Protein AF-A0A259LJP7-F1 (afdb_monomer_lite)

Sequence (75 aa):
MKKRRNHDAGFKARVALEALKGERTVSELAAEYGVH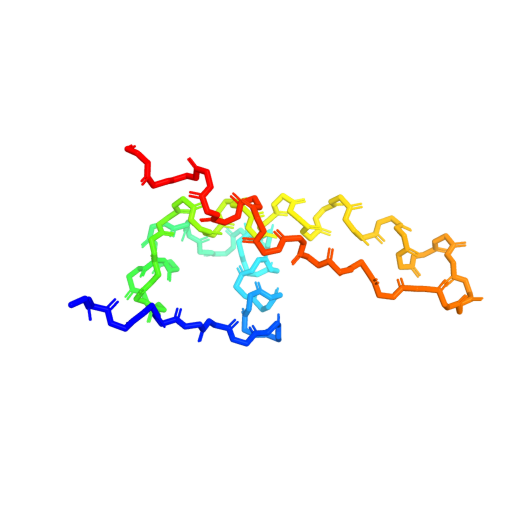PTMIHQWKKALLEGAADIFERGGKRAPEIDEDTVRSLHA

Secondary structure (DSSP, 8-state):
-----PPPHHHHHHHHHHHHH-SS-HHHHHHHHT--HHHHHHHHHHHHHHHHHHHH-SS-------TTHHHHT--

Structure (mmCIF, N/CA/C/O backbone):
data_AF-A0A259LJP7-F1
#
_entry.id   AF-A0A259LJP7-F1
#
loop_
_atom_site.group_PDB
_atom_site.id
_atom_site.type_symbol
_atom_site.label_atom_id
_atom_site.label_alt_id
_atom_site.label_comp_id
_atom_site.label_asym_id
_atom_site.label_entity_id
_atom_site.label_seq_id
_atom_site.pdbx_PDB_ins_code
_atom_site.Cartn_x
_atom_site.Cartn_y
_atom_site.Cartn_z
_atom_site.occupancy
_atom_site.B_iso_or_equiv
_atom_site.auth_seq_id
_atom_site.auth_comp_id
_atom_site.auth_asym_id
_atom_site.auth_atom_id
_atom_site.pdbx_PDB_model_num
ATOM 1 N N . MET A 1 1 ? 12.115 16.362 17.928 1.00 48.78 1 MET A N 1
ATOM 2 C CA . MET A 1 1 ? 11.679 15.836 16.613 1.00 48.78 1 MET A CA 1
ATOM 3 C C . MET A 1 1 ? 11.601 14.317 16.695 1.00 48.78 1 MET A C 1
ATOM 5 O O . MET A 1 1 ? 12.610 13.689 16.992 1.00 48.78 1 MET A O 1
ATOM 9 N N . LYS A 1 2 ? 10.411 13.722 16.534 1.00 48.69 2 LYS A N 1
ATOM 10 C CA . LYS A 1 2 ? 10.228 12.261 16.592 1.00 48.69 2 LYS A CA 1
ATOM 11 C C . LYS A 1 2 ? 10.893 11.653 15.353 1.00 48.69 2 LYS A C 1
ATOM 13 O O . LYS A 1 2 ? 10.527 12.005 14.235 1.00 48.69 2 LYS A O 1
ATOM 18 N N . LYS A 1 3 ? 11.915 10.817 15.552 1.00 52.66 3 LYS A N 1
ATOM 19 C CA . LYS A 1 3 ? 12.678 10.168 14.474 1.00 52.66 3 LYS A CA 1
ATOM 20 C C . LYS A 1 3 ? 11.687 9.392 13.597 1.00 52.66 3 LYS A C 1
ATOM 22 O O . LYS A 1 3 ? 10.999 8.503 14.102 1.00 52.66 3 LYS A O 1
ATOM 27 N N . ARG A 1 4 ? 11.540 9.787 12.328 1.00 57.78 4 ARG A N 1
ATOM 28 C CA . ARG A 1 4 ? 10.647 9.107 11.380 1.00 57.78 4 ARG A CA 1
ATOM 29 C C . ARG A 1 4 ? 11.110 7.653 11.276 1.00 57.78 4 ARG A C 1
ATOM 31 O O . ARG A 1 4 ? 12.289 7.403 11.033 1.00 57.78 4 ARG A O 1
ATOM 38 N N . ARG A 1 5 ? 10.211 6.698 11.530 1.00 62.06 5 ARG A N 1
ATOM 39 C CA . ARG A 1 5 ? 10.498 5.276 11.308 1.00 62.06 5 ARG A CA 1
ATOM 40 C C . ARG A 1 5 ? 10.519 5.067 9.797 1.00 62.06 5 ARG A C 1
ATOM 42 O O . ARG A 1 5 ? 9.463 5.007 9.174 1.00 62.06 5 ARG A O 1
ATOM 49 N N . ASN A 1 6 ? 11.712 5.031 9.208 1.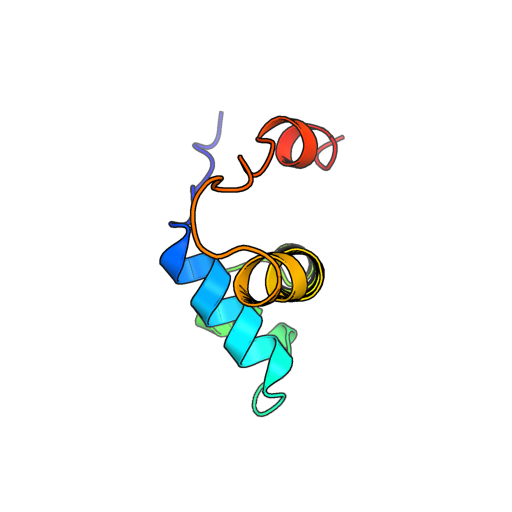00 67.62 6 ASN A N 1
ATOM 50 C CA . ASN A 1 6 ? 11.858 4.616 7.819 1.00 67.6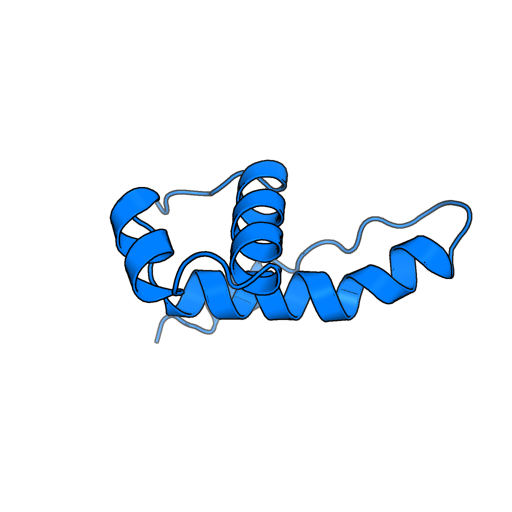2 6 ASN A CA 1
ATOM 51 C C . ASN A 1 6 ? 11.602 3.110 7.741 1.00 67.62 6 ASN A C 1
ATOM 53 O O . ASN A 1 6 ? 12.196 2.336 8.486 1.00 67.62 6 ASN A O 1
ATOM 57 N N . HIS A 1 7 ? 10.690 2.721 6.855 1.00 76.19 7 HIS A N 1
ATOM 58 C CA . HIS A 1 7 ? 10.450 1.325 6.511 1.00 76.19 7 HIS A CA 1
ATOM 59 C C . HIS A 1 7 ? 11.279 0.967 5.278 1.00 76.19 7 HIS A C 1
ATOM 61 O O . HIS A 1 7 ? 11.259 1.714 4.293 1.00 76.19 7 HIS A O 1
ATOM 67 N N . ASP A 1 8 ? 11.967 -0.172 5.321 1.00 79.75 8 ASP A N 1
ATOM 68 C CA . ASP A 1 8 ? 12.735 -0.696 4.192 1.00 79.75 8 ASP A CA 1
ATOM 69 C C . ASP A 1 8 ? 11.856 -0.938 2.960 1.00 79.75 8 ASP A C 1
ATOM 71 O O . ASP A 1 8 ? 10.685 -1.314 3.068 1.00 79.75 8 ASP A O 1
ATOM 75 N N . ALA A 1 9 ? 12.430 -0.770 1.766 1.00 78.56 9 ALA A N 1
ATOM 76 C CA . ALA A 1 9 ? 11.715 -0.957 0.501 1.00 78.56 9 ALA A CA 1
ATOM 77 C C . ALA A 1 9 ? 11.079 -2.357 0.385 1.00 78.56 9 ALA A C 1
ATOM 79 O O . ALA A 1 9 ? 9.932 -2.484 -0.043 1.00 78.56 9 ALA A O 1
ATOM 80 N N . GLY A 1 10 ? 11.777 -3.398 0.856 1.00 80.25 10 GLY A N 1
ATOM 81 C CA . GLY A 1 10 ? 11.250 -4.767 0.883 1.00 80.25 10 GLY A CA 1
ATOM 82 C C . GLY A 1 10 ? 10.051 -4.941 1.820 1.00 80.25 10 GLY A C 1
ATOM 83 O O . GLY A 1 10 ? 9.129 -5.695 1.511 1.00 80.25 10 GLY A O 1
ATOM 84 N N . PHE A 1 11 ? 10.018 -4.205 2.933 1.00 85.31 11 PHE A N 1
ATOM 85 C CA . PHE A 1 11 ? 8.885 -4.218 3.854 1.00 85.31 11 PHE A CA 1
ATOM 86 C C . PHE A 1 11 ? 7.656 -3.556 3.226 1.00 85.31 11 PHE A C 1
ATOM 88 O O . PHE A 1 11 ? 6.571 -4.134 3.240 1.00 85.31 11 PHE A O 1
ATOM 95 N N . LYS A 1 12 ? 7.840 -2.387 2.599 1.00 85.94 12 LYS A N 1
ATOM 96 C CA . LYS A 1 12 ? 6.767 -1.679 1.882 1.00 85.94 12 LYS A CA 1
ATOM 97 C C . LYS A 1 12 ? 6.164 -2.547 0.775 1.00 85.94 12 LYS A C 1
ATOM 99 O O . LYS A 1 12 ? 4.945 -2.655 0.688 1.00 85.94 12 LYS A O 1
ATOM 104 N N . ALA A 1 13 ? 7.012 -3.207 -0.019 1.00 83.50 13 ALA A N 1
ATOM 105 C CA . ALA A 1 13 ? 6.577 -4.101 -1.091 1.00 83.50 13 ALA A CA 1
ATOM 106 C C . ALA A 1 13 ? 5.789 -5.309 -0.558 1.00 83.50 13 ALA A C 1
ATOM 108 O O . ALA A 1 13 ? 4.738 -5.637 -1.103 1.00 83.50 13 ALA A O 1
ATOM 109 N N . ARG A 1 14 ? 6.245 -5.935 0.538 1.00 87.25 14 ARG A N 1
ATOM 110 C CA . ARG A 1 14 ? 5.536 -7.060 1.168 1.00 87.25 14 ARG A CA 1
ATOM 111 C C . ARG A 1 14 ? 4.145 -6.655 1.651 1.00 87.25 14 ARG A C 1
ATOM 113 O O . ARG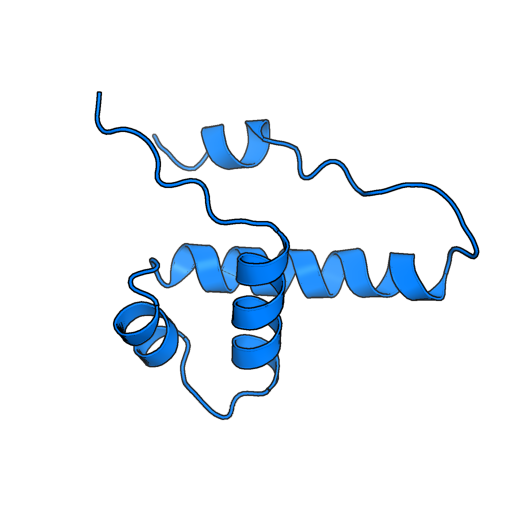 A 1 14 ? 3.173 -7.316 1.308 1.00 87.25 14 ARG A O 1
ATOM 120 N N . VAL A 1 15 ? 4.048 -5.549 2.387 1.00 87.88 15 VAL A N 1
ATOM 121 C CA . VAL A 1 15 ? 2.765 -5.058 2.912 1.00 87.88 15 VAL A CA 1
ATOM 122 C C . VAL A 1 15 ? 1.824 -4.639 1.774 1.00 87.88 15 VAL A C 1
ATOM 124 O O . VAL A 1 15 ? 0.630 -4.923 1.824 1.00 87.88 15 VAL A O 1
ATOM 127 N N . ALA A 1 16 ? 2.350 -4.020 0.712 1.00 86.44 16 ALA A N 1
ATOM 128 C CA . ALA A 1 16 ? 1.573 -3.669 -0.475 1.00 86.44 16 ALA A CA 1
ATOM 129 C C . ALA A 1 16 ? 1.038 -4.900 -1.225 1.00 86.44 16 ALA A C 1
ATOM 131 O O . ALA A 1 16 ? -0.122 -4.901 -1.638 1.00 86.44 16 ALA A O 1
ATOM 132 N N . LEU A 1 17 ? 1.849 -5.955 -1.370 1.00 88.19 17 LEU A N 1
ATOM 133 C CA . LEU A 1 17 ? 1.425 -7.224 -1.971 1.00 88.19 17 LEU A CA 1
ATOM 134 C C . LEU A 1 17 ? 0.326 -7.897 -1.152 1.00 88.19 17 LEU A C 1
ATOM 136 O O . LEU A 1 17 ? -0.650 -8.390 -1.708 1.00 88.19 17 LEU A O 1
ATOM 140 N N . GLU A 1 18 ? 0.446 -7.880 0.168 1.00 87.44 18 GLU A N 1
ATOM 141 C CA . GLU A 1 18 ? -0.552 -8.466 1.058 1.00 87.44 18 GLU A CA 1
ATOM 142 C C . GLU A 1 18 ? -1.885 -7.709 1.008 1.00 87.44 18 GLU A C 1
ATOM 144 O O . GLU A 1 18 ? -2.954 -8.311 0.898 1.00 87.44 18 GLU A O 1
ATOM 149 N N . ALA A 1 19 ? -1.812 -6.377 0.948 1.00 87.06 19 ALA A N 1
ATOM 150 C CA . ALA A 1 19 ? -2.964 -5.508 0.733 1.00 87.06 19 ALA A CA 1
ATOM 151 C C . ALA A 1 19 ? -3.583 -5.641 -0.676 1.00 87.06 19 ALA A C 1
ATOM 153 O O . ALA A 1 19 ? -4.739 -5.253 -0.887 1.00 87.06 19 ALA A O 1
ATOM 154 N N . LEU A 1 20 ? -2.831 -6.136 -1.666 1.00 83.88 20 LEU A N 1
ATOM 155 C CA . LEU A 1 20 ? -3.344 -6.494 -2.994 1.00 83.88 20 LEU A CA 1
ATOM 156 C C . LEU A 1 20 ? -4.003 -7.869 -3.000 1.00 83.88 20 LEU A C 1
ATOM 158 O O . LEU A 1 20 ? -5.044 -8.025 -3.630 1.00 83.88 20 LEU A O 1
ATOM 162 N N . LYS A 1 21 ? -3.418 -8.834 -2.284 1.00 87.25 21 LYS A N 1
ATOM 163 C CA . LYS A 1 21 ? -3.926 -10.204 -2.178 1.00 87.25 21 LYS A CA 1
ATOM 164 C C . LYS A 1 21 ? -5.325 -10.250 -1.558 1.00 87.25 21 LYS A C 1
ATOM 166 O O . LYS A 1 21 ? -6.114 -11.117 -1.910 1.00 87.25 21 LYS A O 1
ATOM 171 N N . GLY A 1 22 ? -5.639 -9.304 -0.668 1.00 84.19 22 GLY A N 1
ATOM 172 C CA . GLY A 1 22 ? -6.988 -9.117 -0.124 1.00 84.19 22 GLY A CA 1
ATOM 173 C C . GLY A 1 22 ? -7.405 -10.154 0.922 1.00 84.19 22 GLY A C 1
ATOM 174 O O . GLY A 1 22 ? -8.558 -10.163 1.332 1.00 84.19 22 GLY A O 1
ATOM 175 N N . GLU A 1 23 ? -6.478 -11.001 1.377 1.00 85.38 23 GLU A N 1
ATOM 176 C CA . GLU A 1 23 ? -6.712 -11.968 2.463 1.00 85.38 23 GLU A CA 1
ATOM 177 C C . GLU A 1 23 ? -6.875 -11.295 3.830 1.00 85.38 23 GLU A C 1
ATOM 179 O O . GLU A 1 23 ? -7.493 -11.859 4.727 1.00 85.38 23 GLU A O 1
ATOM 184 N N . ARG A 1 24 ? -6.305 -10.097 3.986 1.00 84.69 24 ARG A N 1
ATOM 185 C CA . ARG A 1 24 ? -6.388 -9.262 5.185 1.00 84.69 24 ARG A CA 1
ATOM 186 C C . ARG A 1 24 ? -6.785 -7.851 4.788 1.00 84.69 24 ARG A C 1
ATOM 188 O O . ARG A 1 24 ? -6.363 -7.334 3.749 1.00 84.69 24 ARG A O 1
ATOM 195 N N . THR A 1 2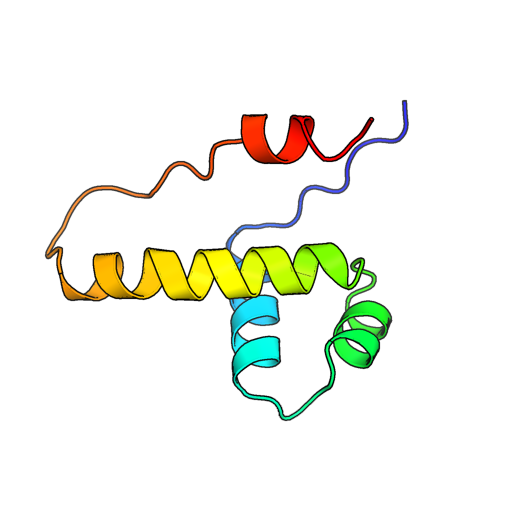5 ? -7.602 -7.217 5.617 1.00 88.44 25 THR A N 1
ATOM 196 C CA . THR A 1 25 ? -7.992 -5.824 5.421 1.00 88.44 25 THR A CA 1
ATOM 197 C C . THR A 1 25 ? -6.816 -4.895 5.712 1.00 88.44 25 THR A C 1
ATOM 199 O O . THR A 1 25 ? -5.919 -5.202 6.496 1.00 88.44 25 THR A O 1
ATOM 202 N N . VAL A 1 26 ? -6.830 -3.704 5.113 1.00 85.00 26 VAL A N 1
ATOM 203 C CA . VAL A 1 26 ? -5.792 -2.689 5.361 1.00 85.00 26 VAL A CA 1
ATOM 204 C C . VAL A 1 26 ? -5.708 -2.316 6.846 1.00 85.00 26 VAL A C 1
ATOM 206 O O . VAL A 1 26 ? -4.620 -2.040 7.344 1.00 85.00 26 VAL A O 1
ATOM 209 N N . SER A 1 27 ? -6.832 -2.346 7.563 1.00 84.38 27 SER A N 1
ATOM 210 C CA . SER A 1 27 ? -6.888 -2.070 9.001 1.00 84.38 27 SER A CA 1
ATOM 211 C C . SER A 1 27 ? -6.224 -3.162 9.843 1.00 84.38 27 SER A C 1
ATOM 213 O O . SER A 1 27 ? -5.542 -2.848 10.815 1.00 84.38 27 SER A O 1
ATOM 215 N N . GLU A 1 28 ? -6.372 -4.432 9.465 1.00 88.12 28 GLU A N 1
ATOM 216 C CA . GLU A 1 28 ? -5.691 -5.547 10.135 1.00 88.12 28 GLU A CA 1
ATOM 217 C C . GLU A 1 28 ? -4.187 -5.506 9.869 1.00 88.12 28 GLU A C 1
ATOM 219 O O . GLU A 1 28 ? -3.397 -5.589 10.805 1.00 88.12 28 GLU A O 1
ATOM 224 N N . LEU A 1 29 ? -3.788 -5.257 8.617 1.00 87.44 29 LEU A N 1
ATOM 225 C CA . LEU A 1 29 ? -2.384 -5.065 8.246 1.00 87.44 29 LEU A CA 1
ATOM 226 C C . LEU A 1 29 ? -1.767 -3.871 8.985 1.00 87.44 29 LEU A C 1
ATOM 228 O O . LEU A 1 29 ? -0.628 -3.934 9.442 1.00 87.44 29 LEU A O 1
ATOM 232 N N . ALA A 1 30 ? -2.520 -2.784 9.143 1.00 85.19 30 ALA A N 1
ATOM 233 C CA . ALA A 1 30 ? -2.095 -1.620 9.909 1.00 85.19 30 ALA A CA 1
ATOM 234 C C . ALA A 1 30 ? -1.824 -1.963 11.380 1.00 85.19 30 ALA A C 1
ATOM 236 O O . ALA A 1 30 ? -0.806 -1.541 11.933 1.00 85.19 30 ALA A O 1
ATOM 237 N N . ALA A 1 31 ? -2.712 -2.745 11.999 1.00 87.12 31 ALA A N 1
ATOM 238 C CA . ALA A 1 31 ? -2.572 -3.183 13.382 1.00 87.12 31 ALA A CA 1
ATOM 239 C C . ALA A 1 31 ? -1.412 -4.177 13.563 1.00 87.12 31 ALA A C 1
ATOM 241 O O . ALA A 1 31 ? -0.621 -4.026 14.491 1.00 87.12 31 ALA A O 1
ATOM 242 N N . GLU A 1 32 ? -1.273 -5.146 12.659 1.00 88.62 32 GLU A N 1
ATOM 243 C CA . GLU A 1 32 ? -0.243 -6.189 12.709 1.00 88.62 32 GLU A CA 1
ATOM 244 C C . GLU A 1 32 ? 1.164 -5.624 12.489 1.00 88.62 32 GLU A C 1
ATOM 246 O O . GLU A 1 32 ? 2.097 -5.924 13.234 1.00 88.62 32 GLU A O 1
ATOM 251 N N . TYR A 1 33 ? 1.317 -4.756 11.489 1.00 84.44 33 TYR A N 1
ATOM 252 C CA . TYR A 1 33 ? 2.606 -4.176 11.121 1.00 84.44 33 TYR A CA 1
ATOM 253 C C . TYR A 1 33 ? 2.917 -2.862 11.852 1.00 84.44 33 TYR A C 1
ATOM 255 O O . TYR A 1 33 ? 4.028 -2.335 11.731 1.00 84.44 33 TYR A O 1
ATOM 263 N N . GLY A 1 34 ? 1.963 -2.319 12.616 1.00 84.25 34 GLY A N 1
ATOM 264 C CA . GLY A 1 34 ? 2.095 -1.033 13.306 1.00 84.25 34 GLY A CA 1
ATOM 265 C C . GLY A 1 34 ? 2.271 0.145 12.342 1.00 84.25 34 GLY A C 1
ATOM 266 O O . GLY A 1 34 ? 3.014 1.085 12.639 1.00 84.25 34 GLY A O 1
ATOM 267 N N . VAL A 1 35 ? 1.635 0.066 11.172 1.00 85.00 35 VAL A N 1
ATOM 268 C CA . VAL A 1 35 ? 1.716 1.039 10.073 1.00 85.00 35 VAL A CA 1
ATOM 269 C C . VAL A 1 35 ? 0.372 1.741 9.927 1.00 85.00 35 VAL A C 1
ATOM 271 O O . VAL A 1 35 ? -0.672 1.126 10.082 1.00 85.00 35 VAL A O 1
ATOM 274 N N . HIS A 1 36 ? 0.362 3.031 9.594 1.00 85.38 36 HIS A N 1
ATOM 275 C CA . HIS A 1 36 ? -0.899 3.736 9.370 1.00 85.38 36 HIS A CA 1
ATOM 276 C C . HIS A 1 36 ? -1.602 3.234 8.087 1.00 85.38 36 HIS A C 1
ATOM 278 O O . HIS A 1 36 ? -0.934 3.143 7.052 1.00 85.38 36 HIS A O 1
ATOM 284 N N . PRO A 1 37 ? -2.932 2.997 8.081 1.00 85.19 37 PRO A N 1
ATOM 285 C CA . PRO A 1 37 ? -3.679 2.530 6.901 1.00 85.19 37 PRO A CA 1
ATOM 286 C C . PRO A 1 37 ? -3.399 3.332 5.620 1.00 85.19 37 PRO A C 1
ATOM 288 O O . PRO A 1 37 ? -3.213 2.771 4.541 1.00 85.19 37 PRO A O 1
ATOM 291 N N . THR A 1 38 ? -3.278 4.656 5.741 1.00 86.75 38 THR A N 1
ATOM 292 C CA . THR A 1 38 ? -2.927 5.558 4.629 1.00 86.75 38 THR A CA 1
ATOM 293 C C . THR A 1 38 ? -1.604 5.191 3.951 1.00 86.75 38 THR A C 1
ATOM 295 O O . THR A 1 38 ? -1.514 5.248 2.728 1.00 86.75 38 THR A O 1
ATOM 298 N N . MET A 1 39 ? -0.586 4.774 4.712 1.00 85.25 39 MET A N 1
ATOM 299 C CA . MET A 1 39 ? 0.709 4.375 4.148 1.00 85.25 39 MET A CA 1
ATOM 300 C C . MET A 1 39 ? 0.589 3.073 3.355 1.00 85.25 39 MET A C 1
ATOM 302 O O . MET A 1 39 ? 1.198 2.936 2.299 1.00 85.25 39 MET A O 1
ATOM 306 N N . ILE A 1 40 ? -0.245 2.142 3.819 1.00 86.81 40 ILE A N 1
ATOM 307 C CA . ILE A 1 40 ? -0.504 0.881 3.118 1.00 86.81 40 ILE A CA 1
ATOM 308 C C . ILE A 1 40 ? -1.204 1.152 1.781 1.00 86.81 40 ILE A C 1
ATOM 310 O O . ILE A 1 40 ? -0.812 0.590 0.760 1.00 86.81 40 ILE A O 1
ATOM 314 N N . HIS A 1 41 ? -2.180 2.066 1.751 1.00 85.69 41 HIS A N 1
ATOM 315 C CA . HIS A 1 41 ? -2.810 2.501 0.500 1.00 85.69 41 HIS A CA 1
ATOM 316 C C . HIS A 1 41 ? -1.812 3.150 -0.467 1.00 85.69 41 HIS A C 1
ATOM 318 O O . HIS A 1 41 ? -1.848 2.866 -1.664 1.00 85.69 41 HIS A O 1
ATOM 324 N N . GLN A 1 42 ? -0.898 3.979 0.040 1.00 85.19 42 GLN A N 1
ATOM 325 C CA . GLN A 1 42 ? 0.155 4.590 -0.773 1.00 85.19 42 GLN A CA 1
ATOM 326 C C . GLN A 1 42 ? 1.110 3.549 -1.355 1.00 85.19 42 GLN A C 1
ATOM 328 O O . GLN A 1 42 ? 1.401 3.594 -2.545 1.00 85.19 42 GLN A O 1
ATOM 333 N N . TRP A 1 43 ? 1.566 2.584 -0.553 1.00 88.31 43 TRP A N 1
ATOM 334 C CA . TRP A 1 43 ? 2.453 1.527 -1.040 1.00 88.31 43 TRP A CA 1
ATOM 335 C C . TRP A 1 43 ? 1.749 0.610 -2.037 1.00 88.31 43 TRP A C 1
ATOM 337 O O . TRP A 1 43 ? 2.352 0.228 -3.033 1.00 88.31 43 TRP A O 1
ATOM 347 N N . LYS A 1 44 ? 0.462 0.316 -1.822 1.00 85.31 44 LYS A N 1
ATOM 348 C CA . LYS A 1 44 ? -0.376 -0.411 -2.782 1.00 85.31 44 LYS A CA 1
ATOM 349 C C . LYS A 1 44 ? -0.447 0.313 -4.128 1.00 85.31 44 LYS A C 1
ATOM 351 O O . LYS A 1 44 ? -0.279 -0.323 -5.162 1.00 85.31 44 LYS A O 1
ATOM 356 N N . LYS A 1 45 ? -0.658 1.632 -4.116 1.00 84.81 45 LYS A N 1
ATOM 357 C CA . LYS A 1 45 ? -0.686 2.456 -5.331 1.00 84.81 45 LYS A CA 1
ATOM 358 C C . LYS A 1 45 ? 0.677 2.491 -6.028 1.00 84.81 45 LYS A C 1
ATOM 360 O O . LYS A 1 45 ? 0.743 2.195 -7.213 1.00 84.81 45 LYS A O 1
ATOM 365 N N . ALA A 1 46 ? 1.751 2.749 -5.282 1.00 82.56 46 ALA A N 1
ATOM 366 C CA . ALA A 1 46 ? 3.113 2.773 -5.817 1.00 82.56 46 ALA A CA 1
ATOM 367 C C . ALA A 1 46 ? 3.527 1.426 -6.43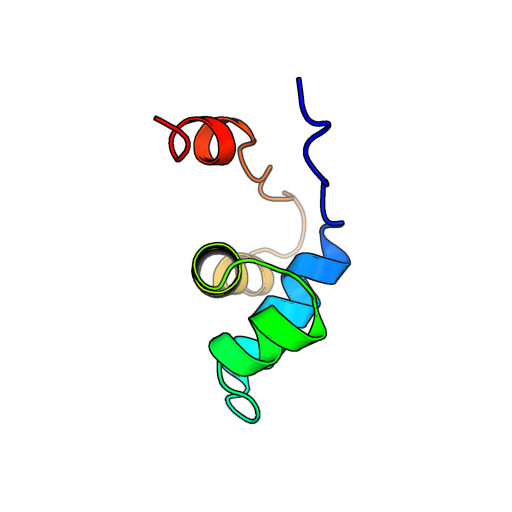0 1.00 82.56 46 ALA A C 1
ATOM 369 O O . ALA A 1 46 ? 4.196 1.389 -7.458 1.00 82.56 46 ALA A O 1
ATOM 370 N N . LEU A 1 47 ? 3.105 0.313 -5.822 1.00 84.06 47 LEU A N 1
ATOM 371 C CA . LEU A 1 47 ? 3.351 -1.020 -6.357 1.00 84.06 47 LEU A CA 1
ATOM 372 C C . LEU A 1 47 ? 2.585 -1.260 -7.662 1.00 84.06 47 LEU A C 1
ATOM 374 O O . LEU A 1 47 ? 3.151 -1.841 -8.575 1.00 84.06 47 LEU A O 1
ATOM 378 N N . LEU A 1 48 ? 1.328 -0.819 -7.765 1.00 82.88 48 LEU A N 1
ATOM 379 C CA . LEU A 1 48 ? 0.539 -0.950 -8.996 1.00 82.88 48 LEU A CA 1
ATOM 380 C C . LEU A 1 48 ? 1.094 -0.090 -10.136 1.00 82.88 48 LEU A C 1
ATOM 382 O O . LEU A 1 48 ? 1.182 -0.568 -11.262 1.00 82.88 48 LEU A O 1
ATOM 386 N N . GLU A 1 49 ? 1.480 1.151 -9.841 1.00 83.31 49 GLU A N 1
ATOM 387 C CA . GLU A 1 49 ? 2.051 2.077 -10.826 1.00 83.31 49 GLU A CA 1
ATOM 388 C C . GLU A 1 49 ? 3.428 1.597 -11.300 1.00 83.31 49 GLU A C 1
ATOM 390 O O . GLU A 1 49 ? 3.664 1.527 -12.500 1.00 83.31 49 GLU A O 1
ATOM 395 N N . GLY A 1 50 ? 4.299 1.168 -10.381 1.00 77.81 50 GLY A N 1
ATOM 396 C CA . GLY A 1 50 ? 5.630 0.658 -10.719 1.00 77.81 50 GLY A CA 1
ATOM 397 C C . GLY A 1 50 ? 5.666 -0.796 -11.204 1.00 77.81 50 GLY A C 1
ATOM 398 O O . GLY A 1 50 ? 6.716 -1.254 -11.648 1.00 77.81 50 GLY A O 1
ATOM 399 N N . ALA A 1 51 ? 4.567 -1.556 -11.117 1.00 75.94 51 ALA A N 1
ATOM 400 C CA . ALA A 1 51 ? 4.543 -2.948 -11.572 1.00 75.94 51 ALA A CA 1
ATOM 401 C C . ALA A 1 51 ? 4.671 -3.056 -13.094 1.00 75.94 51 ALA A C 1
ATOM 403 O O . ALA A 1 51 ? 5.337 -3.969 -13.575 1.00 75.94 51 ALA A O 1
ATOM 404 N N . ALA A 1 52 ? 4.065 -2.132 -13.846 1.00 70.00 52 ALA A N 1
ATOM 405 C CA . ALA A 1 52 ? 4.160 -2.114 -15.304 1.00 70.00 52 ALA A CA 1
ATOM 406 C C . ALA A 1 52 ? 5.611 -1.902 -15.768 1.00 70.00 52 ALA A C 1
ATOM 408 O O . ALA A 1 52 ? 6.095 -2.661 -16.607 1.00 70.00 52 ALA A O 1
ATOM 409 N N . ASP A 1 53 ? 6.341 -0.978 -15.131 1.00 68.81 53 ASP A N 1
ATOM 410 C CA . ASP A 1 53 ? 7.761 -0.719 -15.404 1.00 68.81 53 ASP A CA 1
ATOM 411 C C . ASP A 1 53 ? 8.655 -1.961 -15.236 1.00 68.81 53 ASP A C 1
ATOM 413 O O . ASP A 1 53 ? 9.643 -2.117 -15.960 1.00 68.81 53 ASP A O 1
ATOM 417 N N . ILE A 1 54 ? 8.316 -2.870 -14.309 1.00 71.50 54 ILE A N 1
ATOM 418 C CA . ILE A 1 54 ? 9.062 -4.124 -14.089 1.00 71.50 54 ILE A CA 1
ATOM 419 C C . ILE A 1 54 ? 8.972 -5.044 -15.315 1.00 71.50 54 ILE A C 1
ATOM 421 O O . ILE A 1 54 ? 9.943 -5.729 -15.637 1.00 71.50 54 ILE A O 1
ATOM 425 N N . PHE A 1 55 ? 7.826 -5.062 -16.001 1.00 68.50 55 PHE A N 1
ATOM 426 C CA . PHE A 1 55 ? 7.590 -5.921 -17.164 1.00 68.50 55 PHE A CA 1
ATOM 427 C C . PHE A 1 55 ? 7.890 -5.231 -18.502 1.00 68.50 55 PHE A C 1
ATOM 429 O O . PHE A 1 55 ? 8.184 -5.921 -19.476 1.00 68.50 55 PHE A O 1
ATOM 436 N N . GLU A 1 56 ? 7.870 -3.895 -18.562 1.00 69.75 56 GLU A N 1
ATOM 437 C CA . GLU A 1 56 ? 8.227 -3.129 -19.765 1.00 69.75 56 GLU A CA 1
ATOM 438 C C . GLU A 1 56 ? 9.742 -3.007 -19.977 1.00 69.75 56 GLU A C 1
ATOM 440 O O . GLU A 1 56 ? 10.201 -2.914 -21.118 1.00 69.75 56 GLU A O 1
ATOM 445 N N . ARG A 1 57 ? 10.550 -3.011 -18.906 1.00 54.50 57 ARG A N 1
ATOM 446 C CA . ARG A 1 57 ? 11.967 -2.647 -19.009 1.00 54.50 57 ARG A CA 1
ATOM 447 C C . ARG A 1 57 ? 12.906 -3.770 -18.591 1.00 54.50 57 ARG A C 1
ATOM 449 O O . ARG A 1 57 ? 13.290 -3.911 -17.431 1.00 54.50 57 ARG A O 1
ATOM 456 N N . GLY A 1 58 ? 13.400 -4.496 -19.594 1.00 52.47 58 GLY A N 1
ATOM 457 C CA . GLY A 1 58 ? 14.641 -5.262 -19.504 1.00 52.47 58 GLY A CA 1
ATOM 458 C C . GLY A 1 58 ? 15.832 -4.351 -19.180 1.00 52.47 58 GLY A C 1
ATOM 459 O O . GLY A 1 58 ? 16.553 -3.915 -20.069 1.00 52.47 58 GLY A O 1
ATOM 460 N N . GLY A 1 59 ? 16.040 -4.068 -17.893 1.00 56.16 59 GLY A N 1
ATOM 461 C CA . GLY A 1 59 ? 17.232 -3.415 -17.359 1.00 56.16 59 GLY A CA 1
ATOM 462 C C . GLY A 1 59 ? 17.185 -1.882 -17.310 1.00 56.16 59 GLY A C 1
ATOM 463 O O . GLY A 1 59 ? 17.091 -1.198 -18.323 1.00 56.16 59 GLY A O 1
ATOM 464 N N . LYS A 1 60 ? 17.423 -1.356 -16.102 1.00 57.22 60 LYS A N 1
ATOM 465 C CA . LYS A 1 60 ? 17.766 0.041 -15.760 1.00 57.22 60 LYS A CA 1
ATOM 466 C C . LYS A 1 60 ? 16.604 1.044 -15.758 1.00 57.22 60 LYS A C 1
ATOM 468 O O . LYS A 1 60 ? 16.416 1.791 -16.712 1.00 57.22 60 LYS A O 1
ATOM 473 N N . ARG A 1 61 ? 15.949 1.188 -14.602 1.00 50.84 61 ARG A N 1
ATOM 474 C CA . ARG A 1 61 ? 16.180 2.281 -13.627 1.00 50.84 61 ARG A CA 1
ATOM 475 C C . ARG A 1 61 ? 15.288 2.008 -12.412 1.00 50.84 61 ARG A C 1
ATOM 477 O O . ARG A 1 61 ? 14.099 1.790 -12.589 1.00 50.84 61 ARG A O 1
ATOM 484 N N . ALA A 1 62 ? 15.854 1.974 -11.207 1.00 50.88 62 ALA A N 1
ATOM 485 C CA . ALA A 1 62 ? 15.034 1.991 -10.000 1.00 50.88 62 ALA A CA 1
ATOM 486 C C . ALA A 1 62 ? 14.251 3.314 -10.000 1.00 50.88 62 ALA A C 1
ATOM 488 O O . ALA A 1 62 ? 14.894 4.355 -10.173 1.00 50.88 62 ALA A O 1
ATOM 489 N N . PRO A 1 63 ? 12.914 3.312 -9.858 1.00 50.97 63 PRO A N 1
ATOM 490 C CA . PRO A 1 63 ? 12.220 4.538 -9.532 1.00 50.97 63 PRO A CA 1
ATOM 491 C C . PRO A 1 63 ? 12.715 4.940 -8.144 1.00 50.97 63 PRO A C 1
ATOM 493 O O . PRO A 1 63 ? 12.474 4.260 -7.145 1.00 50.97 63 PRO A O 1
ATOM 496 N N . GLU A 1 64 ? 13.514 6.000 -8.120 1.00 51.97 64 GLU A N 1
ATOM 497 C CA . GLU A 1 64 ? 13.786 6.784 -6.931 1.00 51.97 64 GLU A CA 1
ATOM 498 C C . GLU A 1 64 ? 12.412 7.198 -6.409 1.00 51.97 64 GLU A C 1
ATOM 500 O O . GLU A 1 64 ? 11.717 8.010 -7.017 1.00 51.97 64 GLU A O 1
ATOM 505 N N . ILE A 1 65 ? 11.943 6.498 -5.372 1.00 53.12 65 ILE A N 1
ATOM 506 C CA . ILE A 1 65 ? 10.713 6.866 -4.683 1.00 53.12 65 ILE A CA 1
ATOM 507 C C . ILE A 1 65 ? 11.034 8.200 -4.033 1.00 53.12 65 ILE A C 1
ATOM 509 O O . ILE A 1 65 ? 11.681 8.245 -2.989 1.00 53.12 65 ILE A O 1
ATOM 513 N N . ASP A 1 66 ? 10.628 9.249 -4.735 1.00 45.62 66 ASP A N 1
ATOM 514 C CA . ASP A 1 66 ? 10.883 10.645 -4.448 1.00 45.62 66 ASP A CA 1
ATOM 515 C C . ASP A 1 66 ? 10.495 10.941 -2.990 1.00 45.62 66 ASP A C 1
ATOM 517 O O . ASP A 1 66 ? 9.315 10.991 -2.615 1.00 45.62 66 ASP A O 1
ATOM 521 N N . GLU A 1 67 ? 11.515 11.037 -2.130 1.00 50.69 67 GLU A N 1
ATOM 522 C CA . GLU A 1 67 ? 11.356 11.256 -0.690 1.00 50.69 67 GLU A CA 1
ATOM 523 C C . GLU A 1 67 ? 10.627 12.582 -0.394 1.00 50.69 67 GLU A C 1
ATOM 525 O O . GLU A 1 67 ? 10.077 12.754 0.701 1.00 50.69 67 GLU A O 1
ATOM 530 N N . ASP A 1 68 ? 10.531 13.491 -1.372 1.00 44.59 68 ASP A N 1
ATOM 531 C CA . ASP A 1 68 ? 9.800 14.752 -1.264 1.00 44.59 68 ASP A CA 1
ATOM 532 C C . ASP A 1 68 ? 8.271 14.577 -1.324 1.00 44.59 68 ASP A C 1
ATOM 534 O O . ASP A 1 68 ? 7.548 15.313 -0.642 1.00 44.59 68 ASP A O 1
ATOM 538 N N . THR A 1 69 ? 7.740 13.521 -1.958 1.00 51.34 69 THR A N 1
ATOM 539 C CA . THR A 1 69 ? 6.287 13.228 -1.886 1.00 51.34 69 THR A CA 1
ATOM 540 C C . THR A 1 69 ? 5.871 12.781 -0.475 1.00 51.34 69 THR A C 1
ATOM 542 O O . THR A 1 69 ? 4.762 13.057 -0.013 1.00 51.34 69 THR A O 1
ATOM 545 N N . VAL A 1 70 ? 6.792 12.168 0.280 1.00 49.91 70 VAL A N 1
ATOM 546 C CA . VAL A 1 70 ? 6.596 11.794 1.696 1.00 49.91 70 VAL A CA 1
ATOM 547 C C . VAL A 1 70 ? 6.621 13.028 2.612 1.00 49.91 70 VAL A C 1
ATOM 549 O O . VAL A 1 70 ? 6.149 12.985 3.751 1.00 49.91 70 VAL A O 1
ATOM 552 N N . ARG A 1 71 ? 7.151 14.157 2.131 1.00 43.91 71 ARG A N 1
ATOM 553 C CA . ARG A 1 71 ? 7.272 15.400 2.895 1.00 43.91 71 ARG A CA 1
ATOM 554 C C . ARG A 1 71 ? 6.019 16.272 2.815 1.00 43.91 71 ARG A C 1
ATOM 556 O O . ARG A 1 71 ? 5.719 16.944 3.797 1.00 43.91 71 ARG A O 1
ATOM 563 N N . SER A 1 72 ? 5.273 16.209 1.710 1.00 39.56 72 SER A N 1
ATOM 564 C CA . SER A 1 72 ? 4.063 17.020 1.501 1.00 39.56 72 SER A CA 1
ATOM 565 C C . SER A 1 72 ? 2.831 16.503 2.260 1.00 39.56 72 SER A C 1
ATOM 567 O O . SER A 1 72 ? 1.944 17.283 2.591 1.00 39.56 72 SER A O 1
ATOM 569 N N . LEU A 1 73 ? 2.797 15.224 2.649 1.00 47.78 73 LEU A N 1
ATOM 570 C CA . LEU A 1 73 ? 1.661 14.645 3.383 1.00 47.78 73 LEU A CA 1
ATOM 571 C C . LEU A 1 73 ? 1.694 14.887 4.908 1.00 47.78 73 LEU A C 1
ATOM 573 O O . LEU A 1 73 ? 1.148 14.096 5.676 1.00 47.78 73 LEU A O 1
ATOM 577 N N . HIS A 1 74 ? 2.399 15.928 5.357 1.00 41.59 74 HIS A N 1
ATOM 578 C CA . HIS A 1 74 ? 2.529 16.278 6.773 1.00 41.59 74 HIS A CA 1
ATOM 579 C C . HIS A 1 74 ? 2.487 17.804 6.985 1.00 41.59 74 HIS A C 1
ATOM 581 O O . HIS A 1 74 ? 3.374 18.372 7.627 1.00 41.59 74 HIS A O 1
ATOM 587 N N . ALA A 1 75 ? 1.448 18.444 6.439 1.00 35.19 75 ALA A N 1
ATOM 588 C CA . ALA A 1 75 ? 0.869 19.668 6.994 1.00 35.19 75 ALA A CA 1
ATOM 589 C C . ALA A 1 75 ? -0.423 19.302 7.734 1.00 35.19 75 ALA A C 1
ATOM 591 O O . ALA A 1 75 ? -1.202 18.506 7.162 1.00 35.19 75 ALA A O 1
#

Radius of gyration: 13.48 Å; chains: 1; bounding box: 26×32×36 Å

pLDDT: mean 72.36, std 16.44, range [35.19, 88.62]

Foldseek 3Di:
DPPPPDDDPVRLQVLLVVCVVVPDDLVVSCVVVVHDSVSSVVSVVVCVVCVVVVVVDPDDDDPPPPVVVVVVVPD